Protein AF-A0A974XKU0-F1 (afdb_monomer_lite)

Sequence (179 aa):
MITAGVIK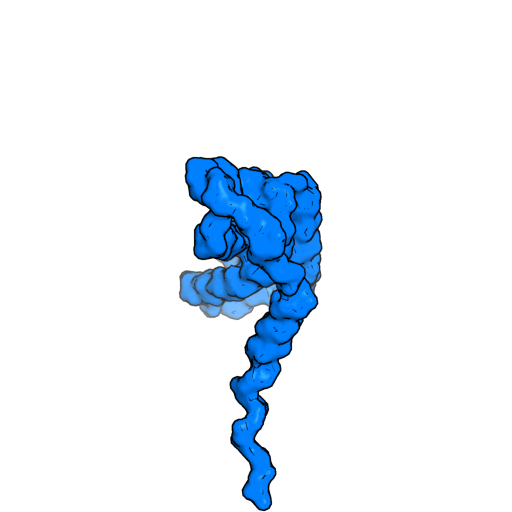RTVPVIFIFFVTKKLKDPYKDYNPRGYNDPSTLKGDDPMHSFIKLNYISMLYALVFLIPAELLLNAYRIQRLTQWSFGTVNTISLILSLAVLLAGSILLYKLTQKTWSGRKIKYWTALIWFPYFILFTQLFALLFPITNRGDMAGPGSGLILLGWLAAYPFYILLLNLFNP

pLDDT: mean 82.48, std 21.7, range [35.78, 98.44]

Foldseek 3Di:
DDDDPPPPPDVVPVVVVVVPPPPPPPCPPDDVVPPPDPVVVPDDDPVVLVVLLLVLLLLLLVLLLLLLCLLFQLQVCCVVVVDDSVVSVVVSVVVNVVSNVVSLVVSLVSCLVRAQVHPSQLCSLVSSVVSNVVVVVVCCVVPPDPDPSRGRDVVSVVVSVVCNVCSSVVSVVSVVVRD

Structure (mmCIF, N/CA/C/O backbone):
data_AF-A0A974XKU0-F1
#
_entry.id   AF-A0A974XKU0-F1
#
loop_
_atom_site.group_PDB
_atom_site.id
_atom_site.type_symbol
_atom_site.label_atom_id
_atom_site.label_alt_id
_atom_site.label_comp_id
_atom_site.label_asym_id
_atom_site.label_entity_id
_atom_site.label_seq_id
_atom_site.pdbx_PDB_ins_code
_atom_site.Cartn_x
_atom_site.Cartn_y
_atom_site.Cartn_z
_atom_site.occupancy
_atom_site.B_iso_or_equiv
_atom_site.auth_seq_id
_atom_site.auth_comp_id
_atom_site.auth_asym_id
_atom_site.auth_atom_id
_atom_site.pdbx_PDB_model_num
ATOM 1 N N . MET A 1 1 ? -14.717 -51.667 8.181 1.00 40.31 1 MET A N 1
ATOM 2 C CA . MET A 1 1 ? -14.207 -50.877 7.040 1.00 40.31 1 MET A CA 1
ATOM 3 C C . MET A 1 1 ? -14.989 -49.564 7.000 1.00 40.31 1 MET A C 1
ATOM 5 O O . MET A 1 1 ? -15.982 -49.454 6.300 1.00 40.31 1 MET A O 1
ATOM 9 N N . ILE A 1 2 ? -14.650 -48.630 7.895 1.00 39.69 2 ILE A N 1
ATOM 10 C CA . ILE A 1 2 ? -15.397 -47.385 8.138 1.00 39.69 2 ILE A CA 1
ATOM 11 C C . ILE A 1 2 ? -14.361 -46.318 8.478 1.00 39.69 2 ILE A C 1
ATOM 13 O O . ILE A 1 2 ? -13.817 -46.403 9.569 1.00 39.69 2 ILE A O 1
ATOM 17 N N . THR A 1 3 ? -14.113 -45.352 7.586 1.00 35.78 3 THR A N 1
ATOM 18 C CA . THR A 1 3 ? -13.661 -43.984 7.935 1.00 35.78 3 THR A CA 1
ATOM 19 C C . THR A 1 3 ? -13.473 -43.126 6.678 1.00 35.78 3 THR A C 1
ATOM 21 O O . THR A 1 3 ? -12.395 -43.065 6.101 1.00 35.78 3 THR A O 1
ATOM 24 N N . ALA A 1 4 ? -14.520 -42.406 6.265 1.00 40.19 4 ALA A N 1
ATOM 25 C CA . ALA A 1 4 ? -14.400 -41.297 5.304 1.00 40.19 4 ALA A CA 1
ATOM 26 C C . ALA A 1 4 ? -15.464 -40.198 5.529 1.00 40.19 4 ALA A C 1
ATOM 28 O O . ALA A 1 4 ? -15.917 -39.562 4.585 1.00 40.19 4 ALA A O 1
ATOM 29 N N . GLY A 1 5 ? -15.900 -39.983 6.779 1.00 39.44 5 GLY A N 1
ATOM 30 C CA . GLY A 1 5 ? -17.089 -39.164 7.066 1.00 39.44 5 GLY A CA 1
ATOM 31 C C . GLY A 1 5 ? -16.977 -38.109 8.169 1.00 39.44 5 GLY A C 1
ATOM 32 O O . GLY A 1 5 ? -18.010 -37.579 8.559 1.00 39.44 5 GLY A O 1
ATOM 33 N N . VAL A 1 6 ? -15.789 -37.799 8.710 1.00 44.62 6 VAL A N 1
ATOM 34 C CA . VAL A 1 6 ? -15.703 -36.972 9.943 1.00 44.62 6 VAL A CA 1
ATOM 35 C C . VAL A 1 6 ? -14.872 -35.682 9.816 1.00 44.62 6 VAL A C 1
ATOM 37 O O . VAL A 1 6 ? -15.020 -34.776 10.631 1.00 44.62 6 VAL A O 1
ATOM 40 N N . ILE A 1 7 ? -14.087 -35.473 8.757 1.00 43.22 7 ILE A N 1
ATOM 41 C CA . ILE A 1 7 ? -13.175 -34.309 8.676 1.00 43.22 7 ILE A CA 1
ATOM 42 C C . ILE A 1 7 ? -13.776 -33.162 7.843 1.00 43.22 7 ILE A C 1
ATOM 44 O O . ILE A 1 7 ? -13.183 -32.700 6.875 1.00 43.22 7 ILE A O 1
ATOM 48 N N . LYS A 1 8 ? -14.986 -32.698 8.185 1.00 41.78 8 LYS A N 1
ATOM 49 C CA . LYS A 1 8 ? -15.557 -31.457 7.604 1.00 41.78 8 LYS A CA 1
ATOM 50 C C . LYS A 1 8 ? -16.345 -30.568 8.577 1.00 41.78 8 LYS A C 1
ATOM 52 O O . LYS A 1 8 ? -16.955 -29.599 8.138 1.00 41.78 8 LYS A O 1
ATOM 57 N N . ARG A 1 9 ? -16.338 -30.835 9.891 1.00 44.59 9 ARG A N 1
ATOM 58 C CA . ARG A 1 9 ? -17.149 -30.054 10.856 1.00 44.59 9 ARG A CA 1
ATOM 59 C C . ARG A 1 9 ? -16.455 -29.600 12.145 1.00 44.59 9 ARG A C 1
ATOM 61 O O . ARG A 1 9 ? -17.125 -29.047 13.008 1.00 44.59 9 ARG A O 1
ATOM 68 N N . THR A 1 10 ? -15.138 -29.744 12.279 1.00 43.12 10 THR A N 1
ATOM 69 C CA . THR A 1 10 ? -14.475 -29.508 13.582 1.00 43.12 10 THR A CA 1
ATOM 70 C C . THR A 1 10 ? -13.796 -28.140 13.725 1.00 43.12 10 THR A C 1
ATOM 72 O O . THR A 1 10 ? -13.442 -27.751 14.832 1.00 43.12 10 THR A O 1
ATOM 75 N N . VAL A 1 11 ? -13.666 -27.352 12.652 1.00 42.62 11 VAL A N 1
ATOM 76 C CA . VAL A 1 11 ? -13.023 -26.024 12.731 1.00 42.62 11 VAL A CA 1
ATOM 77 C C . VAL A 1 11 ? -13.955 -24.886 13.207 1.00 42.62 11 VAL A C 1
ATOM 79 O O . VAL A 1 11 ? -13.454 -24.001 13.897 1.00 42.62 11 VAL A O 1
ATOM 82 N N . PRO A 1 12 ? -15.295 -24.884 12.998 1.00 44.91 12 PRO A N 1
ATOM 83 C CA . PRO A 1 12 ? -16.123 -23.786 13.503 1.00 44.91 12 PRO A CA 1
ATOM 84 C C . PRO A 1 12 ? -16.592 -23.973 14.959 1.00 44.91 12 PRO A C 1
ATOM 86 O O . PRO A 1 12 ? -17.192 -23.062 15.519 1.00 44.91 12 PRO A O 1
ATOM 89 N N . VAL A 1 13 ? -16.321 -25.114 15.607 1.00 43.97 13 VAL A N 1
ATOM 90 C CA . VAL A 1 13 ? -16.819 -25.393 16.973 1.00 43.97 13 VAL A CA 1
ATOM 91 C C . VAL A 1 13 ? -15.861 -24.884 18.056 1.00 43.97 13 VAL A C 1
ATOM 93 O O . VAL A 1 13 ? -16.307 -24.360 19.076 1.00 43.97 13 VAL A O 1
ATOM 96 N N . ILE A 1 14 ? -14.546 -24.934 17.818 1.00 44.28 14 ILE A N 1
ATOM 97 C CA . ILE A 1 14 ? -13.550 -24.416 18.775 1.00 44.28 14 ILE A CA 1
ATOM 98 C C . ILE A 1 14 ? -13.632 -22.882 18.873 1.00 44.28 14 ILE A C 1
ATOM 100 O O . ILE A 1 14 ? -13.458 -22.321 19.955 1.00 44.28 14 ILE A O 1
ATOM 104 N N . PHE A 1 15 ? -14.002 -22.208 17.777 1.00 42.84 15 PHE A N 1
ATOM 105 C CA . PHE A 1 15 ? -14.182 -20.754 17.748 1.00 42.84 15 PHE A CA 1
ATOM 106 C C . PHE A 1 15 ? -15.401 -20.288 18.563 1.00 42.84 15 PHE A C 1
ATOM 108 O O . PHE A 1 15 ? -15.365 -19.218 19.161 1.00 42.84 15 PHE A O 1
ATOM 115 N N . ILE A 1 16 ? -16.451 -21.111 18.665 1.00 48.75 16 ILE A N 1
ATOM 116 C CA . ILE A 1 16 ? -17.619 -20.825 19.514 1.00 48.75 16 ILE A CA 1
ATOM 117 C C . ILE A 1 16 ? -17.304 -21.128 20.987 1.00 48.75 16 ILE A C 1
ATOM 119 O O . ILE A 1 16 ? -17.690 -20.367 21.873 1.00 48.75 16 ILE A O 1
ATOM 123 N N . PHE A 1 17 ? -16.542 -22.189 21.270 1.00 43.78 17 PHE A N 1
ATOM 124 C CA . PHE A 1 17 ? -16.261 -22.606 22.649 1.00 43.78 17 PHE A CA 1
ATOM 125 C C . PHE A 1 17 ? -15.299 -21.666 23.398 1.00 43.78 17 PHE A C 1
ATOM 127 O O . PHE A 1 17 ? -15.385 -21.530 24.618 1.00 43.78 17 PHE A O 1
ATOM 134 N N . PHE A 1 18 ? -14.410 -20.966 22.684 1.00 43.38 18 PHE A N 1
ATOM 135 C CA . PHE A 1 18 ? -13.540 -19.954 23.298 1.00 43.38 18 PHE A CA 1
ATOM 136 C C . PHE A 1 18 ? -14.242 -18.608 23.553 1.00 43.38 18 PHE A C 1
ATOM 138 O O . PHE A 1 18 ? -13.766 -17.817 24.366 1.00 43.38 18 PHE A O 1
ATOM 145 N N . VAL A 1 19 ? -15.396 -18.363 22.920 1.00 47.56 19 VAL A N 1
ATOM 146 C CA . VAL A 1 19 ? -16.201 -17.141 23.103 1.00 47.56 19 VAL A CA 1
ATOM 147 C C . VAL A 1 19 ? -17.140 -17.247 24.313 1.00 47.56 19 VAL A C 1
ATOM 149 O O . VAL A 1 19 ? -17.450 -16.238 24.940 1.00 47.56 19 VAL A O 1
ATOM 152 N N . THR A 1 20 ? -17.547 -18.451 24.722 1.00 41.88 20 THR A N 1
ATOM 153 C CA . THR A 1 20 ? -18.554 -18.629 25.786 1.00 41.88 20 THR A CA 1
ATOM 154 C C . THR A 1 20 ? -17.990 -18.681 27.206 1.00 41.88 20 THR A C 1
ATOM 156 O O . THR A 1 20 ? -18.707 -18.377 28.157 1.00 41.88 20 THR A O 1
ATOM 159 N N . LYS A 1 21 ? -16.701 -18.997 27.402 1.00 41.75 21 LYS A N 1
ATOM 160 C CA . LYS A 1 21 ? -16.156 -19.241 28.754 1.00 41.75 21 LYS A CA 1
ATOM 161 C C . LYS A 1 21 ? -15.823 -17.987 29.579 1.00 41.75 21 LYS A C 1
ATOM 163 O O . LYS A 1 21 ? -15.310 -18.112 30.689 1.00 41.75 21 LYS A O 1
ATOM 168 N N . LYS A 1 22 ? -16.126 -16.784 29.075 1.00 45.16 22 LYS A N 1
ATOM 169 C CA . LYS A 1 22 ? -15.951 -15.514 29.808 1.00 45.16 22 LYS A CA 1
ATOM 170 C C . LYS A 1 22 ? -17.232 -14.681 29.911 1.00 45.16 22 LYS A C 1
ATOM 172 O O . LYS A 1 22 ? -17.164 -13.463 30.056 1.00 45.16 22 LYS A O 1
ATOM 177 N N . LEU A 1 23 ? -18.394 -15.327 29.867 1.00 46.25 23 LEU A N 1
ATOM 178 C CA . LEU A 1 23 ? -19.660 -14.692 30.221 1.00 46.25 23 LEU A CA 1
ATOM 179 C C . LEU A 1 23 ? -19.862 -14.824 31.733 1.00 46.25 23 LEU A C 1
ATOM 181 O O . LEU A 1 23 ? -20.455 -15.776 32.229 1.00 46.25 23 LEU A O 1
ATOM 185 N N . LYS A 1 24 ? -19.307 -13.863 32.479 1.00 41.31 24 LYS A N 1
ATOM 186 C CA . LYS A 1 24 ? -19.819 -13.541 33.814 1.00 41.31 24 LYS A CA 1
ATOM 187 C C . LYS A 1 24 ? -21.283 -13.147 33.608 1.00 41.31 24 LYS A C 1
ATOM 189 O O . LYS A 1 24 ? -21.539 -12.288 32.771 1.00 41.31 24 LYS A O 1
ATOM 194 N N . ASP A 1 25 ? -22.193 -13.831 34.295 1.00 45.00 25 ASP A N 1
ATOM 195 C CA . ASP A 1 25 ? -23.644 -13.708 34.127 1.00 45.00 25 ASP A CA 1
ATOM 196 C C . ASP A 1 25 ? -24.076 -12.225 34.045 1.00 45.00 25 ASP A C 1
ATOM 198 O O . ASP A 1 25 ? -23.984 -11.509 35.050 1.00 45.00 25 ASP A O 1
ATOM 202 N N . PRO A 1 26 ? -24.463 -11.722 32.855 1.00 49.62 26 PRO A N 1
ATOM 203 C CA . PRO A 1 26 ? -24.685 -10.296 32.630 1.00 49.62 26 PRO A CA 1
ATOM 204 C C . PRO A 1 26 ? -25.995 -9.798 33.252 1.00 49.62 26 PRO A C 1
ATOM 206 O O . PRO A 1 26 ? -26.260 -8.600 33.229 1.00 49.62 26 PRO A O 1
ATOM 209 N N . TYR A 1 27 ? -26.811 -10.691 33.819 1.00 44.78 27 TYR A N 1
ATOM 210 C CA . TYR A 1 27 ? -28.109 -10.347 34.400 1.00 44.78 27 TYR A CA 1
ATOM 211 C C . TYR A 1 27 ? -28.076 -10.057 35.902 1.00 44.78 27 TYR A C 1
ATOM 213 O O . TYR A 1 27 ? -29.088 -9.636 36.461 1.00 44.78 27 TYR A O 1
ATOM 221 N N . LYS A 1 28 ? -26.928 -10.229 36.570 1.00 40.66 28 LYS A N 1
ATOM 222 C CA . LYS A 1 28 ? -26.855 -10.086 38.033 1.00 40.66 28 LYS A CA 1
ATOM 223 C C . LYS A 1 28 ? -26.942 -8.634 38.536 1.00 40.66 28 LYS A C 1
ATOM 225 O O . LYS A 1 28 ? -27.279 -8.436 39.695 1.00 40.66 28 LYS A O 1
ATOM 230 N N . ASP A 1 29 ? -26.723 -7.655 37.655 1.00 45.50 29 ASP A N 1
ATOM 231 C CA . ASP A 1 29 ? -26.846 -6.209 37.922 1.00 45.50 29 ASP A CA 1
ATOM 232 C C . ASP A 1 29 ? -27.979 -5.550 37.103 1.00 45.50 29 ASP A C 1
ATOM 234 O O . ASP A 1 29 ? -27.951 -4.350 36.824 1.00 45.50 29 ASP A O 1
ATOM 238 N N . TYR A 1 30 ? -28.991 -6.321 36.679 1.00 46.12 30 TYR A N 1
ATOM 239 C CA . TYR A 1 30 ? -30.106 -5.796 35.885 1.00 46.12 30 TYR A CA 1
ATOM 240 C C . TYR A 1 30 ? -30.963 -4.813 36.705 1.00 46.12 30 TYR A C 1
ATOM 242 O O . TYR A 1 30 ? -31.884 -5.197 37.425 1.00 46.12 30 TYR A O 1
ATOM 250 N N . ASN A 1 31 ? -30.654 -3.520 36.579 1.00 49.31 31 ASN A N 1
ATOM 251 C CA . ASN A 1 31 ? -31.490 -2.413 37.027 1.00 49.31 31 ASN A CA 1
ATOM 252 C C . ASN A 1 31 ? -32.432 -1.999 35.875 1.00 49.31 31 ASN A C 1
ATOM 254 O O . ASN A 1 31 ? -31.986 -1.335 34.935 1.00 49.31 31 ASN A O 1
ATOM 258 N N . PRO A 1 32 ? -33.734 -2.338 35.924 1.00 50.59 32 PRO A N 1
ATOM 259 C CA . PRO A 1 32 ? -34.671 -2.113 34.818 1.00 50.59 32 PRO A CA 1
ATOM 260 C C . PRO A 1 32 ? -34.940 -0.632 34.504 1.00 50.59 32 PRO A C 1
ATOM 262 O O . PRO A 1 32 ? -35.572 -0.327 33.497 1.00 50.59 32 PRO A O 1
ATOM 265 N N . ARG A 1 33 ? -34.459 0.313 35.327 1.00 49.28 33 ARG A N 1
ATOM 266 C CA . ARG A 1 33 ? -34.676 1.756 35.112 1.00 49.28 33 ARG A CA 1
ATOM 267 C C . ARG A 1 33 ? -33.717 2.396 34.102 1.00 49.28 33 ARG A C 1
ATOM 269 O O . ARG A 1 33 ? -33.969 3.519 33.683 1.00 49.28 33 ARG A O 1
ATOM 276 N N . GLY A 1 34 ? -32.647 1.704 33.702 1.00 47.88 34 GLY A N 1
ATOM 277 C CA . GLY A 1 34 ? -31.640 2.226 32.764 1.00 47.88 34 GLY A CA 1
ATOM 278 C C . GLY A 1 34 ? -31.972 2.048 31.278 1.00 47.88 34 GLY A C 1
ATOM 279 O O . GLY A 1 34 ? -31.271 2.593 30.436 1.00 47.88 34 GLY A O 1
ATOM 280 N N . TYR A 1 35 ? -33.033 1.307 30.935 1.00 48.00 35 TYR A N 1
ATOM 281 C CA . TYR A 1 35 ? -33.371 0.998 29.536 1.00 48.00 35 TYR A CA 1
ATOM 282 C C . TYR A 1 35 ? -33.871 2.216 28.738 1.00 48.00 35 TYR A C 1
ATOM 284 O O . TYR A 1 35 ? -33.829 2.224 27.511 1.00 48.00 35 TYR A O 1
ATOM 292 N N . ASN A 1 36 ? -34.310 3.263 29.436 1.00 49.59 36 ASN A N 1
ATOM 293 C CA . ASN A 1 36 ? -34.922 4.443 28.828 1.00 49.59 36 ASN A CA 1
ATOM 294 C C . ASN A 1 36 ? -33.936 5.601 28.619 1.00 49.59 36 ASN A C 1
ATOM 296 O O . ASN A 1 36 ? -34.377 6.698 28.290 1.00 49.59 36 ASN A O 1
ATOM 300 N N . ASP A 1 37 ? -32.631 5.380 28.816 1.00 48.00 37 ASP A N 1
ATOM 301 C CA . ASP A 1 37 ? -31.593 6.361 28.497 1.00 48.00 37 ASP A CA 1
ATOM 302 C C . ASP A 1 37 ? -30.914 6.004 27.156 1.00 48.00 37 ASP A C 1
ATOM 304 O O . ASP A 1 37 ? -30.039 5.127 27.118 1.00 48.00 37 ASP A O 1
ATOM 308 N N . PRO A 1 38 ? -31.264 6.689 26.046 1.00 49.72 38 PRO A N 1
ATOM 309 C CA . PRO A 1 38 ? -30.700 6.437 24.719 1.00 49.72 38 PRO A CA 1
ATOM 310 C C . PRO A 1 38 ? -29.182 6.649 24.646 1.00 49.72 38 PRO A C 1
ATOM 312 O O . PRO A 1 38 ? -28.546 6.226 23.681 1.00 49.72 38 PRO A O 1
ATOM 315 N N . SER A 1 39 ? -28.580 7.313 25.640 1.00 46.28 39 SER A N 1
ATOM 316 C CA . SER A 1 39 ? -27.143 7.586 25.673 1.00 46.28 39 SER A CA 1
ATOM 317 C C . SER A 1 39 ? -26.296 6.368 26.069 1.00 46.28 39 SER A C 1
ATOM 319 O O . SER A 1 39 ? -25.112 6.316 25.730 1.00 46.28 39 SER A O 1
ATOM 321 N N . THR A 1 40 ? -26.900 5.354 26.702 1.00 46.62 40 THR A N 1
ATOM 322 C CA . THR A 1 40 ? -26.212 4.132 27.170 1.00 46.62 40 THR A CA 1
ATOM 323 C C . THR A 1 40 ? -26.109 3.032 26.104 1.00 46.62 40 THR A C 1
ATOM 325 O O . THR A 1 40 ? -25.256 2.152 26.200 1.00 46.62 40 THR A O 1
ATOM 328 N N . LEU A 1 41 ? -26.898 3.129 25.027 1.00 47.31 41 LEU A N 1
ATOM 329 C CA . LEU A 1 41 ? -26.867 2.245 23.851 1.00 47.31 41 LEU A CA 1
ATOM 330 C C . LEU A 1 41 ? -25.888 2.719 22.761 1.00 47.31 41 LEU A C 1
ATOM 332 O O . LEU A 1 41 ? -25.910 2.219 21.639 1.00 47.31 41 LEU A O 1
ATOM 336 N N . LYS A 1 42 ? -25.017 3.691 23.060 1.00 47.94 42 LYS A N 1
ATOM 337 C CA . LYS A 1 42 ? -24.143 4.373 22.088 1.00 47.94 42 LYS A CA 1
ATOM 338 C C . LYS A 1 42 ? -22.896 3.555 21.702 1.00 47.94 42 LYS A C 1
ATOM 340 O O . LYS A 1 42 ? -21.786 4.080 21.613 1.00 47.94 42 LYS A O 1
ATOM 345 N N . GLY A 1 43 ? -23.064 2.254 21.489 1.00 58.22 43 GLY A N 1
ATOM 346 C CA . GLY A 1 43 ? -22.150 1.443 20.692 1.00 58.22 43 GLY A CA 1
ATOM 347 C C . GLY A 1 43 ? -22.683 1.384 19.265 1.00 58.22 43 GLY A C 1
ATOM 348 O O . GLY A 1 43 ? -23.868 1.137 19.073 1.00 58.22 43 GLY A O 1
ATOM 349 N N . ASP A 1 44 ? -21.838 1.641 18.265 1.00 62.97 44 ASP A N 1
ATOM 350 C CA . ASP A 1 44 ? -22.207 1.433 16.861 1.00 62.97 44 ASP A CA 1
ATOM 351 C C . ASP A 1 44 ? -22.761 0.015 16.708 1.00 62.97 44 ASP A C 1
ATOM 353 O O . ASP A 1 44 ? -22.177 -0.933 17.250 1.00 62.97 44 ASP A O 1
ATOM 357 N N . ASP A 1 45 ? -23.851 -0.140 15.956 1.00 80.25 45 ASP A N 1
ATOM 358 C CA . ASP A 1 45 ? -24.403 -1.462 15.717 1.00 80.25 45 ASP A CA 1
ATOM 359 C C . ASP A 1 45 ? -23.321 -2.394 15.104 1.00 80.25 45 ASP A C 1
ATOM 361 O O . ASP A 1 45 ? -22.403 -1.935 14.397 1.00 80.25 45 ASP A O 1
ATOM 365 N N . PRO A 1 46 ? -23.358 -3.707 15.401 1.00 80.50 46 PRO A N 1
ATOM 366 C CA . PRO A 1 46 ? -22.308 -4.628 14.969 1.00 80.50 46 PRO A CA 1
ATOM 367 C C . PRO A 1 46 ? -22.125 -4.671 13.447 1.00 80.50 46 PRO A C 1
ATOM 369 O O . PRO A 1 46 ? -21.001 -4.826 12.963 1.00 80.50 46 PRO A O 1
ATOM 372 N N . MET A 1 47 ? -23.212 -4.504 12.689 1.00 85.12 47 MET A N 1
ATOM 373 C CA . MET A 1 47 ? -23.198 -4.567 11.229 1.00 85.12 47 MET A CA 1
ATOM 374 C C . MET A 1 47 ? -22.498 -3.343 10.630 1.00 85.12 47 MET A C 1
ATOM 376 O O . MET A 1 47 ? -21.643 -3.463 9.756 1.00 85.12 47 MET A O 1
ATOM 380 N N . HIS A 1 48 ? -22.788 -2.157 11.145 1.00 83.62 48 HIS A N 1
ATOM 381 C CA . HIS A 1 48 ? -22.194 -0.897 10.742 1.00 83.62 48 HIS A CA 1
ATOM 382 C C . HIS A 1 48 ? -20.704 -0.862 11.085 1.00 83.62 48 HIS A C 1
ATOM 384 O O . HIS A 1 48 ? -19.888 -0.448 10.260 1.00 83.62 48 HIS A O 1
ATOM 390 N N . SER A 1 49 ? -20.320 -1.388 12.252 1.00 86.31 49 SER A N 1
ATOM 391 C CA . SER A 1 49 ? -18.909 -1.582 12.605 1.00 86.31 49 SER A CA 1
ATOM 392 C C . SER A 1 49 ? -18.193 -2.529 11.637 1.00 86.31 49 SER A C 1
ATOM 394 O O . SER A 1 49 ? -17.073 -2.236 11.215 1.00 86.31 49 SER A O 1
ATOM 396 N N . PHE A 1 50 ? -18.838 -3.631 11.241 1.00 89.56 50 PHE A N 1
ATOM 397 C CA . PHE A 1 50 ? -18.291 -4.578 10.269 1.00 89.56 50 PHE A CA 1
ATOM 398 C C . PHE A 1 50 ? -18.129 -3.954 8.876 1.00 89.56 50 PHE A C 1
ATOM 400 O O . PHE A 1 50 ? -17.071 -4.088 8.262 1.00 89.56 50 PHE A O 1
ATOM 407 N N . ILE A 1 51 ? -19.126 -3.214 8.384 1.00 93.56 51 ILE A N 1
ATOM 408 C CA . ILE A 1 51 ? -19.054 -2.526 7.085 1.00 93.56 51 ILE A CA 1
ATOM 409 C C . ILE A 1 51 ? -17.899 -1.522 7.069 1.00 93.56 51 ILE A C 1
ATOM 411 O O . ILE A 1 51 ? -17.089 -1.527 6.141 1.00 93.56 51 ILE A O 1
ATOM 415 N N . LYS A 1 52 ? -17.768 -0.699 8.117 1.00 93.25 52 LYS A N 1
ATOM 416 C CA . LYS A 1 52 ? -16.659 0.257 8.218 1.00 93.25 52 LYS A CA 1
ATOM 417 C C . LYS A 1 52 ? -15.303 -0.448 8.231 1.00 93.25 52 LYS A C 1
ATOM 419 O O . LYS A 1 52 ? -14.378 0.028 7.575 1.00 93.25 52 LYS A O 1
ATOM 424 N N . LEU A 1 53 ? -15.185 -1.579 8.938 1.00 95.38 53 LEU A N 1
ATOM 425 C CA . LEU A 1 53 ? -13.948 -2.366 9.034 1.00 95.38 53 LEU A CA 1
ATOM 426 C C . LEU A 1 53 ? -13.486 -2.836 7.660 1.00 95.38 53 LEU A C 1
ATOM 428 O O . LEU A 1 53 ? -12.325 -2.650 7.298 1.00 95.38 53 LEU A O 1
ATOM 432 N N . ASN A 1 54 ? -14.414 -3.384 6.884 1.00 97.25 54 ASN A N 1
ATOM 433 C CA . ASN A 1 54 ? -14.164 -3.820 5.519 1.00 97.25 54 ASN A CA 1
ATOM 434 C C . ASN A 1 54 ? -13.796 -2.644 4.610 1.00 97.25 54 ASN A C 1
ATOM 436 O O . ASN A 1 54 ? -12.784 -2.704 3.917 1.00 97.25 54 ASN A O 1
ATOM 440 N N . TYR A 1 55 ? -14.544 -1.541 4.681 1.00 97.06 55 TYR A N 1
ATOM 441 C CA . TYR A 1 55 ? -14.263 -0.338 3.897 1.00 97.06 55 TYR A CA 1
ATOM 442 C C . TYR A 1 55 ? -12.858 0.226 4.165 1.00 97.06 55 TYR A C 1
ATOM 444 O O . TYR A 1 55 ? -12.101 0.478 3.233 1.00 97.06 55 TYR A O 1
ATOM 452 N N . ILE A 1 56 ? -12.462 0.378 5.431 1.00 97.00 56 ILE A N 1
ATOM 453 C CA . ILE A 1 56 ? -11.131 0.900 5.774 1.00 97.00 56 ILE A CA 1
ATOM 454 C C . ILE A 1 56 ? -10.031 -0.102 5.388 1.00 97.00 56 ILE A C 1
ATOM 456 O O . ILE A 1 56 ? -8.993 0.304 4.872 1.00 97.00 56 ILE A O 1
ATOM 460 N N . SER A 1 57 ? -10.262 -1.407 5.554 1.00 98.00 57 SER A N 1
ATOM 461 C CA . SER A 1 57 ? -9.313 -2.445 5.114 1.00 98.00 57 SER A CA 1
ATOM 462 C C . SER A 1 57 ? -9.111 -2.447 3.597 1.00 98.00 57 SER A C 1
ATOM 464 O O . SER A 1 57 ? -7.992 -2.617 3.117 1.00 98.00 57 SER A O 1
ATOM 466 N N . MET A 1 58 ? -10.179 -2.202 2.841 1.00 98.31 58 MET A N 1
ATOM 467 C CA . MET A 1 58 ? -10.136 -2.030 1.393 1.00 98.31 58 MET A CA 1
ATOM 468 C C . MET A 1 58 ? -9.296 -0.805 0.998 1.00 98.31 58 MET A C 1
ATOM 470 O O . MET A 1 58 ? -8.502 -0.876 0.062 1.00 98.31 58 MET A O 1
ATOM 474 N N . LEU A 1 59 ? -9.410 0.305 1.733 1.00 98.19 59 LEU A N 1
ATOM 475 C CA . LEU A 1 59 ? -8.577 1.488 1.500 1.00 98.19 59 LEU A CA 1
ATOM 476 C C . LEU A 1 59 ? -7.095 1.232 1.807 1.00 98.19 59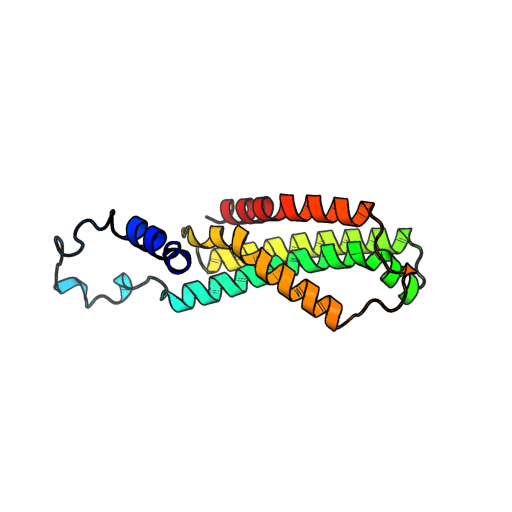 LEU A C 1
ATOM 478 O O . LEU A 1 59 ? -6.247 1.669 1.034 1.00 98.19 59 LEU A O 1
ATOM 482 N N . TYR A 1 60 ? -6.773 0.489 2.873 1.00 98.19 60 TYR A N 1
ATOM 483 C CA . TYR A 1 60 ? -5.398 0.026 3.111 1.00 98.19 60 TYR A CA 1
ATOM 484 C C . TYR A 1 60 ? -4.872 -0.767 1.906 1.00 98.19 60 TYR A C 1
ATOM 486 O O . TYR A 1 60 ? -3.792 -0.481 1.397 1.00 98.19 60 TYR A O 1
ATOM 494 N N . ALA A 1 61 ? -5.660 -1.707 1.382 1.00 98.44 61 ALA A N 1
ATOM 495 C CA . ALA A 1 61 ? -5.265 -2.467 0.201 1.00 98.44 61 ALA A CA 1
ATOM 496 C C . ALA A 1 61 ? -4.986 -1.574 -1.019 1.00 98.44 61 ALA A C 1
ATOM 498 O O . ALA A 1 61 ? -3.989 -1.791 -1.699 1.00 98.44 61 ALA A O 1
ATOM 499 N N . LEU A 1 62 ? -5.807 -0.548 -1.274 1.00 98.12 62 LEU A N 1
ATOM 500 C CA . LEU A 1 62 ? -5.595 0.398 -2.380 1.00 98.12 62 LEU A CA 1
ATOM 501 C C . LEU A 1 62 ? -4.325 1.241 -2.212 1.00 98.12 62 LEU A C 1
ATOM 503 O O . LEU A 1 62 ? -3.594 1.448 -3.179 1.00 98.12 62 LEU A O 1
ATOM 507 N N . VAL A 1 63 ? -4.043 1.701 -0.989 1.00 98.31 63 VAL A N 1
ATOM 508 C CA . VAL A 1 63 ? -2.823 2.465 -0.683 1.00 98.31 63 VAL A CA 1
ATOM 509 C C . VAL A 1 63 ? -1.569 1.633 -0.957 1.00 98.31 63 VAL A C 1
ATOM 511 O O . VAL A 1 63 ? -0.575 2.183 -1.420 1.00 98.31 63 VAL A O 1
ATOM 514 N N . PHE A 1 64 ? -1.613 0.321 -0.712 1.00 98.3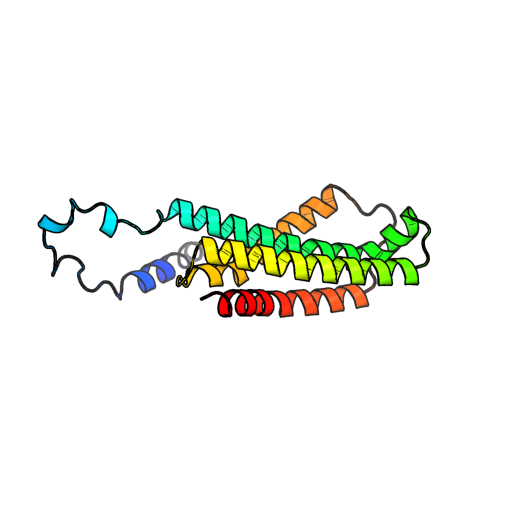8 64 PHE A N 1
ATOM 515 C CA . PHE A 1 64 ? -0.515 -0.591 -1.040 1.00 98.38 64 PHE A CA 1
ATOM 516 C C . PHE A 1 64 ? -0.468 -0.993 -2.520 1.00 98.38 64 PHE A C 1
ATOM 518 O O . PHE A 1 64 ? 0.612 -1.126 -3.095 1.00 98.38 64 PHE A O 1
ATOM 525 N N . LEU A 1 65 ? -1.636 -1.174 -3.140 1.00 98.31 65 LEU A N 1
ATOM 526 C CA . LEU A 1 65 ? -1.772 -1.603 -4.529 1.00 98.31 65 LEU A CA 1
ATOM 527 C C . LEU A 1 65 ? -1.054 -0.655 -5.486 1.00 98.31 65 LEU A C 1
ATOM 529 O O . LEU A 1 65 ? -0.347 -1.118 -6.369 1.00 98.31 65 LEU A O 1
ATOM 533 N N . ILE A 1 66 ? -1.204 0.660 -5.309 1.00 97.19 66 ILE A N 1
ATOM 534 C CA . ILE A 1 66 ? -0.635 1.633 -6.250 1.00 97.19 66 ILE A CA 1
ATOM 535 C C . ILE A 1 66 ? 0.905 1.525 -6.319 1.00 97.19 66 ILE A C 1
ATOM 537 O O . ILE A 1 66 ? 1.416 1.318 -7.420 1.00 97.19 66 ILE A O 1
ATOM 541 N N . PRO A 1 67 ? 1.665 1.587 -5.204 1.00 97.94 67 PRO A N 1
ATOM 542 C CA . PRO A 1 67 ? 3.102 1.305 -5.217 1.00 97.94 67 PRO A CA 1
ATOM 543 C C . PRO A 1 67 ? 3.463 -0.071 -5.791 1.00 97.94 67 PRO A C 1
ATOM 545 O O . PRO A 1 67 ? 4.432 -0.184 -6.541 1.00 97.94 67 PRO A O 1
ATOM 548 N N . ALA A 1 68 ? 2.692 -1.113 -5.461 1.00 98.00 68 ALA A N 1
ATOM 549 C CA . ALA A 1 68 ? 2.944 -2.464 -5.954 1.00 98.00 68 ALA A CA 1
ATOM 550 C C . ALA A 1 68 ? 2.810 -2.549 -7.484 1.00 98.00 68 ALA A C 1
ATOM 552 O O . ALA A 1 68 ? 3.692 -3.087 -8.149 1.00 98.00 68 ALA A O 1
ATOM 553 N N . GLU A 1 69 ? 1.758 -1.966 -8.058 1.00 97.38 69 GLU A N 1
ATOM 554 C CA . GLU A 1 69 ? 1.544 -1.951 -9.506 1.00 97.38 69 GLU A CA 1
ATOM 555 C C . GLU A 1 69 ? 2.561 -1.056 -10.224 1.00 97.38 69 GLU A C 1
ATOM 557 O O . GLU A 1 69 ? 3.041 -1.430 -11.292 1.00 97.38 69 GLU A O 1
ATOM 562 N N . LEU A 1 70 ? 2.957 0.082 -9.640 1.00 97.25 70 LEU A N 1
ATOM 563 C CA . LEU A 1 70 ? 4.032 0.920 -10.189 1.00 97.25 70 LEU A CA 1
ATOM 564 C C . LEU A 1 70 ? 5.364 0.157 -10.262 1.00 97.25 70 LEU A C 1
ATOM 566 O O . LEU A 1 70 ? 6.071 0.242 -11.265 1.00 97.25 70 LEU A O 1
ATOM 570 N N . LEU A 1 71 ? 5.679 -0.629 -9.229 1.00 96.88 71 LEU A N 1
ATOM 571 C CA . LEU A 1 71 ? 6.868 -1.480 -9.188 1.00 96.88 71 LEU A CA 1
ATOM 572 C C . LEU A 1 71 ? 6.800 -2.610 -10.226 1.00 96.88 71 LEU A C 1
ATOM 574 O O . LEU A 1 71 ? 7.756 -2.822 -10.972 1.00 96.88 71 LEU A O 1
ATOM 578 N N . LEU A 1 72 ? 5.684 -3.341 -10.277 1.00 96.50 72 LEU A N 1
ATOM 579 C CA . LEU A 1 72 ? 5.535 -4.516 -11.139 1.00 96.50 72 LEU A CA 1
ATOM 580 C C . LEU A 1 72 ? 5.341 -4.167 -12.620 1.00 96.50 72 LEU A C 1
ATOM 582 O O . LEU A 1 72 ? 5.642 -4.988 -13.483 1.00 96.50 72 LEU A O 1
ATOM 586 N N . ASN A 1 73 ? 4.873 -2.958 -12.934 1.00 96.25 73 ASN A N 1
ATOM 587 C CA . ASN A 1 73 ? 4.594 -2.534 -14.307 1.00 96.25 73 ASN A CA 1
ATOM 588 C C . ASN A 1 73 ? 5.585 -1.485 -14.832 1.00 96.25 73 ASN A C 1
ATOM 590 O O . ASN A 1 73 ? 5.310 -0.859 -15.857 1.00 96.25 73 ASN A O 1
ATOM 594 N N . ALA A 1 74 ? 6.747 -1.303 -14.195 1.00 95.31 74 ALA A N 1
ATOM 595 C CA . ALA A 1 74 ? 7.745 -0.314 -14.615 1.00 95.31 74 ALA A CA 1
ATOM 596 C C . ALA A 1 74 ? 8.135 -0.445 -16.105 1.00 95.31 74 ALA A C 1
ATOM 598 O O . ALA A 1 74 ? 8.169 0.551 -16.827 1.00 95.31 74 ALA A O 1
ATOM 599 N N . TYR A 1 75 ? 8.337 -1.670 -16.607 1.00 95.31 75 TYR A N 1
ATOM 600 C CA . TYR A 1 75 ? 8.639 -1.915 -18.027 1.00 95.31 75 TYR A CA 1
ATOM 601 C C . TYR A 1 75 ? 7.468 -1.585 -18.958 1.00 95.31 75 TYR A C 1
ATOM 603 O O . TYR A 1 75 ? 7.664 -1.016 -20.033 1.00 95.31 75 TYR A O 1
ATOM 611 N N . ARG A 1 76 ? 6.232 -1.870 -18.531 1.00 95.25 76 ARG A N 1
ATOM 612 C CA . ARG A 1 76 ? 5.040 -1.507 -19.304 1.00 95.25 76 ARG A CA 1
ATOM 613 C C . ARG A 1 76 ? 4.894 0.003 -19.400 1.00 95.25 76 ARG A C 1
ATOM 615 O O . ARG A 1 76 ? 4.629 0.512 -20.485 1.00 95.25 76 ARG A O 1
ATOM 622 N N . ILE A 1 77 ? 5.078 0.709 -18.285 1.00 96.19 77 ILE A N 1
ATOM 623 C CA . ILE A 1 77 ? 5.035 2.172 -18.247 1.00 96.19 77 ILE A CA 1
ATOM 624 C C . ILE A 1 77 ? 6.106 2.722 -19.184 1.00 96.19 77 ILE A C 1
ATOM 626 O O . ILE A 1 77 ? 5.771 3.499 -20.069 1.00 96.19 77 ILE A O 1
ATOM 630 N N . GLN A 1 78 ? 7.349 2.243 -19.069 1.00 96.50 78 GLN A N 1
ATOM 631 C CA . GLN A 1 78 ? 8.448 2.624 -19.957 1.00 96.50 78 GLN A CA 1
ATOM 632 C C . GLN A 1 78 ? 8.084 2.444 -21.436 1.00 96.50 78 GLN A C 1
ATOM 634 O O . GLN A 1 78 ? 8.292 3.357 -22.233 1.00 96.50 78 GLN A O 1
ATOM 639 N N . ARG A 1 79 ? 7.505 1.300 -21.823 1.00 95.56 79 ARG A N 1
ATOM 640 C CA . ARG A 1 79 ? 7.096 1.075 -23.215 1.00 95.56 79 ARG A CA 1
ATOM 641 C C . ARG A 1 79 ? 5.955 2.001 -23.641 1.00 95.56 79 ARG A C 1
ATOM 643 O O . ARG A 1 79 ? 5.952 2.474 -24.769 1.00 95.56 79 ARG A O 1
ATOM 650 N N . LEU A 1 80 ? 4.956 2.233 -22.795 1.00 95.56 80 LEU A N 1
ATOM 651 C CA . LEU A 1 80 ? 3.798 3.047 -23.177 1.00 95.56 80 LEU A CA 1
ATOM 652 C C . LEU A 1 80 ? 4.128 4.541 -23.245 1.00 95.56 80 LEU A C 1
ATOM 654 O O . LEU A 1 80 ? 3.607 5.235 -24.110 1.00 95.56 80 LEU A O 1
ATOM 658 N N . THR A 1 81 ? 5.001 5.032 -22.366 1.00 96.56 81 THR A N 1
ATOM 659 C CA . THR A 1 81 ? 5.382 6.450 -22.317 1.00 96.56 81 THR A CA 1
ATOM 660 C C . THR A 1 81 ? 6.622 6.774 -23.143 1.00 96.56 81 THR A C 1
ATOM 662 O O . THR A 1 81 ? 6.903 7.948 -23.370 1.00 96.56 81 THR A O 1
ATOM 665 N N . GLN A 1 82 ? 7.377 5.752 -23.568 1.00 96.94 82 GLN A N 1
ATOM 666 C CA . GLN A 1 82 ? 8.699 5.887 -24.193 1.00 96.94 82 GLN A CA 1
ATOM 667 C C . GLN A 1 82 ? 9.702 6.649 -23.309 1.00 96.94 82 GLN A C 1
ATOM 669 O O . GLN A 1 82 ? 10.692 7.201 -23.789 1.00 96.94 82 GLN A O 1
ATOM 674 N N . TRP A 1 83 ? 9.457 6.693 -21.996 1.00 97.81 83 TRP A N 1
ATOM 675 C CA . TRP A 1 83 ? 10.370 7.315 -21.046 1.00 97.81 83 TRP A CA 1
ATOM 676 C C . TRP A 1 83 ? 11.583 6.433 -20.790 1.00 97.81 83 TRP A C 1
ATOM 678 O O . TRP A 1 83 ? 11.524 5.206 -20.875 1.00 97.81 83 TRP A O 1
ATOM 688 N N . SER A 1 84 ? 12.690 7.065 -20.402 1.00 97.25 84 SER A N 1
ATOM 689 C CA . SER A 1 84 ? 13.840 6.316 -19.906 1.00 97.25 84 SER A CA 1
ATOM 690 C C . SER A 1 84 ? 13.449 5.521 -18.654 1.00 97.25 84 SER A C 1
ATOM 692 O O . SER A 1 84 ? 12.645 5.980 -17.835 1.00 97.25 84 SER A O 1
ATOM 694 N N . PHE A 1 85 ? 14.046 4.344 -18.469 1.00 93.56 85 PHE A N 1
ATOM 695 C CA . PHE A 1 85 ? 13.781 3.514 -17.291 1.00 93.56 85 PHE A CA 1
ATOM 696 C C . PHE A 1 85 ? 14.094 4.253 -15.976 1.00 93.56 85 PHE A C 1
ATOM 698 O O . PHE A 1 85 ? 13.350 4.142 -15.004 1.00 93.56 85 PHE A O 1
ATOM 705 N N . GLY A 1 86 ? 15.146 5.085 -15.966 1.00 96.75 86 GLY A N 1
ATOM 706 C CA . GLY A 1 86 ? 15.480 5.941 -14.825 1.00 96.75 86 GLY A CA 1
ATOM 707 C C . GLY A 1 86 ? 14.361 6.929 -14.486 1.00 96.75 86 GLY A C 1
ATOM 708 O O . GLY A 1 86 ? 13.966 7.036 -13.328 1.00 96.75 86 GLY A O 1
ATOM 709 N N . THR A 1 87 ? 13.785 7.589 -15.495 1.00 97.88 87 THR A N 1
ATOM 710 C CA . THR A 1 87 ? 12.642 8.500 -15.319 1.00 97.88 87 THR A CA 1
ATOM 711 C C . THR A 1 87 ? 11.427 7.778 -14.737 1.00 97.88 87 THR A C 1
ATOM 713 O O . THR A 1 87 ? 10.821 8.274 -13.787 1.00 97.88 87 THR A O 1
ATOM 716 N N . VAL A 1 88 ? 11.090 6.596 -15.266 1.00 97.88 88 VAL A N 1
ATOM 717 C CA . VAL A 1 88 ? 9.960 5.791 -14.773 1.00 97.88 88 VAL A CA 1
ATOM 718 C C . VAL A 1 88 ? 10.156 5.409 -13.311 1.00 97.88 88 VAL A C 1
ATOM 720 O O . VAL A 1 88 ? 9.232 5.582 -12.518 1.00 97.88 88 VAL A O 1
ATOM 723 N N . ASN A 1 89 ? 11.352 4.956 -12.930 1.00 96.00 89 ASN A N 1
ATOM 724 C CA . ASN A 1 89 ? 11.646 4.593 -11.544 1.00 96.00 89 ASN A CA 1
ATOM 725 C C . ASN A 1 89 ? 11.558 5.794 -10.601 1.00 96.00 89 ASN A C 1
ATOM 727 O O . ASN A 1 89 ? 10.933 5.690 -9.547 1.00 96.00 89 ASN A O 1
ATOM 731 N N . THR A 1 90 ? 12.128 6.941 -10.978 1.00 97.94 90 THR A N 1
ATOM 732 C CA . THR A 1 90 ? 12.079 8.151 -10.147 1.00 97.94 90 THR A CA 1
ATOM 733 C C . THR A 1 90 ? 10.644 8.628 -9.941 1.00 97.94 90 THR A C 1
ATOM 735 O O . THR A 1 90 ? 10.240 8.890 -8.809 1.00 97.94 90 THR A O 1
ATOM 738 N N . ILE A 1 91 ? 9.842 8.694 -11.006 1.00 98.06 91 ILE A N 1
ATOM 739 C CA . ILE A 1 91 ? 8.435 9.104 -10.907 1.00 98.06 91 ILE A CA 1
ATOM 740 C C . ILE A 1 91 ? 7.635 8.087 -10.091 1.00 98.06 91 ILE A C 1
ATOM 742 O O . ILE A 1 91 ? 6.867 8.478 -9.215 1.00 98.06 91 ILE A O 1
ATOM 746 N N . SER A 1 92 ? 7.847 6.791 -10.322 1.00 97.44 92 SER A N 1
ATOM 747 C CA . SER A 1 92 ? 7.178 5.724 -9.571 1.00 97.44 92 SER A CA 1
ATOM 748 C C . SER A 1 92 ? 7.495 5.798 -8.080 1.00 97.44 92 SER A C 1
ATOM 750 O O . SER A 1 92 ? 6.591 5.644 -7.261 1.00 97.44 92 SER A O 1
ATOM 752 N N . LEU A 1 93 ? 8.744 6.097 -7.711 1.00 96.75 93 LEU A N 1
ATOM 753 C CA . LEU A 1 93 ? 9.146 6.296 -6.320 1.00 96.75 93 LEU A CA 1
ATOM 754 C C . LEU A 1 93 ? 8.454 7.518 -5.703 1.00 96.75 93 LEU A C 1
ATOM 756 O O . LEU A 1 93 ? 7.884 7.407 -4.619 1.00 96.75 93 LEU A O 1
ATOM 760 N N . ILE A 1 94 ? 8.452 8.660 -6.399 1.00 98.38 94 ILE A N 1
ATOM 761 C CA . ILE A 1 94 ? 7.785 9.886 -5.934 1.00 98.38 94 ILE A CA 1
ATOM 762 C C . ILE A 1 94 ? 6.287 9.637 -5.722 1.00 98.38 94 ILE A C 1
ATOM 764 O O . ILE A 1 94 ? 5.753 9.969 -4.664 1.00 98.38 94 ILE A O 1
ATOM 768 N N . LEU A 1 95 ? 5.615 9.011 -6.692 1.00 98.19 95 LEU A N 1
ATOM 769 C CA . LEU A 1 95 ? 4.192 8.680 -6.600 1.00 98.19 95 LEU A CA 1
ATOM 770 C C . LEU A 1 95 ? 3.913 7.680 -5.478 1.00 98.19 95 LEU A C 1
ATOM 772 O O . LEU A 1 95 ? 2.954 7.860 -4.732 1.00 98.19 95 LEU A O 1
ATOM 776 N N . SER A 1 96 ? 4.767 6.669 -5.310 1.00 97.69 96 SER A N 1
ATOM 777 C CA . SER A 1 96 ? 4.629 5.687 -4.231 1.00 97.69 96 SER A CA 1
ATOM 778 C C . SER A 1 96 ? 4.724 6.351 -2.859 1.00 97.69 96 SER A C 1
ATOM 780 O O . SER A 1 96 ? 3.877 6.112 -2.000 1.00 97.69 96 SER A O 1
ATOM 782 N N . LEU A 1 97 ? 5.704 7.238 -2.659 1.00 97.94 97 LEU A N 1
ATOM 783 C CA . LEU A 1 97 ? 5.846 8.003 -1.418 1.00 97.94 97 LEU A CA 1
ATOM 784 C C . LEU A 1 97 ? 4.657 8.945 -1.196 1.00 97.94 97 LEU A C 1
ATOM 786 O O . LEU A 1 97 ? 4.119 8.997 -0.092 1.00 97.94 97 LEU A O 1
ATOM 790 N N . ALA A 1 98 ? 4.208 9.649 -2.237 1.00 98.31 98 ALA A N 1
ATOM 791 C CA . ALA A 1 98 ? 3.060 10.546 -2.151 1.00 98.31 98 ALA A CA 1
ATOM 792 C C . ALA A 1 98 ? 1.775 9.797 -1.764 1.00 98.31 98 ALA A C 1
ATOM 794 O O . ALA A 1 98 ? 1.051 10.244 -0.874 1.00 98.31 98 ALA A O 1
ATOM 795 N N . VAL A 1 99 ? 1.516 8.636 -2.374 1.00 98.12 99 VAL A N 1
ATOM 796 C CA . VAL A 1 99 ? 0.355 7.791 -2.059 1.00 98.12 99 VAL A CA 1
ATOM 797 C C . VAL A 1 99 ? 0.451 7.217 -0.653 1.00 98.12 99 VAL A C 1
ATOM 799 O O . VAL A 1 99 ? -0.542 7.245 0.070 1.00 98.12 99 VAL A O 1
ATOM 802 N N . LEU A 1 100 ? 1.624 6.747 -0.224 1.00 97.00 100 LEU A N 1
ATOM 803 C CA . LEU A 1 100 ? 1.809 6.267 1.145 1.00 97.00 100 LEU A CA 1
ATOM 804 C C . LEU A 1 100 ? 1.574 7.381 2.168 1.00 97.00 100 LEU A C 1
ATOM 806 O O . LEU A 1 100 ? 0.897 7.149 3.167 1.00 97.00 100 LEU A O 1
ATOM 810 N N . LEU A 1 101 ? 2.077 8.593 1.931 1.00 97.75 101 LEU A N 1
ATOM 811 C CA . LEU A 1 101 ? 1.881 9.732 2.831 1.00 97.75 101 LEU A CA 1
ATOM 812 C C . LEU A 1 101 ? 0.415 10.179 2.867 1.00 97.75 101 LEU A C 1
ATOM 814 O O . LEU A 1 101 ? -0.188 10.240 3.940 1.00 97.75 101 LEU A O 1
ATOM 818 N N . ALA A 1 102 ? -0.184 10.442 1.703 1.00 98.12 102 ALA A N 1
ATOM 819 C CA . ALA A 1 102 ? -1.581 10.859 1.601 1.00 98.12 102 ALA A CA 1
ATOM 820 C C . ALA A 1 102 ? -2.531 9.780 2.143 1.00 98.12 102 ALA A C 1
ATOM 822 O O . ALA A 1 102 ? -3.446 10.081 2.913 1.00 98.12 102 ALA A O 1
ATOM 823 N N . GLY A 1 103 ? -2.264 8.518 1.805 1.00 97.75 103 GLY A N 1
ATOM 824 C CA . GLY A 1 103 ? -2.968 7.347 2.311 1.00 97.75 103 GLY A CA 1
ATOM 825 C C . GLY A 1 103 ? -2.867 7.228 3.827 1.00 97.75 103 GLY A C 1
ATOM 826 O O . GLY A 1 103 ? -3.891 7.068 4.483 1.00 97.75 103 GLY A O 1
ATOM 827 N N . SER A 1 104 ? -1.671 7.401 4.403 1.00 97.00 104 SER A N 1
ATOM 828 C CA . SER A 1 104 ? -1.471 7.400 5.862 1.00 97.00 104 SER A CA 1
ATOM 829 C C . SER A 1 104 ? -2.327 8.463 6.546 1.00 97.00 104 SER A C 1
ATOM 831 O O . SER A 1 104 ? -3.026 8.162 7.510 1.00 97.00 104 SER A O 1
ATOM 833 N N . ILE A 1 105 ? -2.312 9.700 6.037 1.00 96.88 105 ILE A N 1
ATOM 834 C CA . ILE A 1 105 ? -3.089 10.814 6.601 1.00 96.88 105 ILE A CA 1
ATOM 835 C C . ILE A 1 105 ? -4.591 10.524 6.509 1.00 96.88 105 ILE A C 1
ATOM 837 O O . ILE A 1 105 ? -5.327 10.738 7.476 1.00 96.88 105 ILE A O 1
ATOM 841 N N . LEU A 1 106 ? -5.053 10.032 5.357 1.00 97.19 106 LEU A N 1
ATOM 842 C CA . LEU A 1 106 ? -6.452 9.677 5.136 1.00 97.19 106 LEU A CA 1
ATOM 843 C C . LEU A 1 106 ? -6.901 8.570 6.096 1.00 97.19 106 LEU A C 1
ATOM 845 O O . LEU A 1 106 ? -7.901 8.729 6.796 1.00 97.19 106 LEU A O 1
ATOM 849 N N . LEU A 1 107 ? -6.154 7.469 6.150 1.00 96.44 107 LEU A N 1
ATOM 850 C CA . LEU A 1 107 ? -6.462 6.303 6.974 1.00 96.44 107 LEU A CA 1
ATOM 851 C C . LEU A 1 107 ? -6.395 6.637 8.463 1.00 96.44 107 LEU A C 1
ATOM 853 O O . LEU A 1 107 ? -7.276 6.227 9.212 1.00 96.44 107 LEU A O 1
ATOM 857 N N . TYR A 1 108 ? -5.429 7.456 8.883 1.00 95.00 108 TYR A N 1
ATOM 858 C CA . TYR A 1 108 ? -5.364 7.969 10.248 1.00 95.00 108 TYR A CA 1
ATOM 859 C C . TYR A 1 108 ? -6.653 8.709 10.624 1.00 95.00 108 TYR A C 1
ATOM 861 O O . TYR A 1 108 ? -7.325 8.341 11.589 1.00 95.00 108 TYR A O 1
ATOM 869 N N . LYS A 1 109 ? -7.054 9.703 9.818 1.00 94.50 109 LYS A N 1
ATOM 870 C CA . LYS A 1 109 ? -8.267 10.500 10.065 1.00 94.50 109 LYS A CA 1
ATOM 871 C C . LYS A 1 109 ? -9.535 9.644 10.051 1.00 94.50 109 LYS A C 1
ATOM 873 O O . LYS A 1 109 ? -10.398 9.813 10.913 1.00 94.50 109 LYS A O 1
ATOM 878 N N . LEU A 1 110 ? -9.656 8.718 9.098 1.00 93.75 110 LEU A N 1
ATOM 879 C CA . LEU A 1 110 ? -10.812 7.824 8.987 1.00 93.75 110 LEU A CA 1
ATOM 880 C C . LEU A 1 110 ? -10.916 6.878 10.181 1.00 93.75 110 LEU A C 1
ATOM 882 O O . LEU A 1 110 ? -11.986 6.769 10.782 1.00 93.75 110 LEU A O 1
ATOM 886 N N . THR A 1 111 ? -9.815 6.233 10.558 1.00 92.31 111 THR A N 1
ATOM 887 C CA . THR A 1 111 ? -9.783 5.330 11.709 1.00 92.31 111 THR A CA 1
ATOM 888 C C . THR A 1 111 ? -10.061 6.091 13.006 1.00 92.31 111 THR A C 1
ATOM 890 O O . THR A 1 111 ? -10.818 5.592 13.836 1.00 92.31 111 THR A O 1
ATOM 893 N N . GLN A 1 112 ? -9.547 7.319 13.157 1.00 90.75 112 GLN A N 1
ATOM 894 C CA . GLN A 1 112 ? -9.731 8.125 14.373 1.00 90.75 112 GLN A CA 1
ATOM 895 C C . GLN A 1 112 ? -11.197 8.509 14.541 1.00 90.75 112 GLN A C 1
ATOM 897 O O . GLN A 1 112 ? -11.793 8.304 15.596 1.00 90.75 112 GLN A O 1
ATOM 902 N N . LYS A 1 113 ? -11.805 8.996 13.454 1.00 89.38 113 LYS A N 1
ATOM 903 C CA . LYS A 1 113 ? -13.229 9.333 13.407 1.00 89.38 113 LYS A CA 1
ATOM 904 C C . LYS A 1 113 ? -14.119 8.123 13.697 1.00 89.38 113 LYS A C 1
ATOM 906 O O . LYS A 1 113 ? -15.213 8.285 14.228 1.00 89.38 113 LYS A O 1
ATOM 911 N N . THR A 1 114 ? -13.681 6.926 13.312 1.00 87.19 114 THR A N 1
ATOM 912 C CA . THR A 1 114 ? -14.527 5.731 13.335 1.00 87.19 114 THR A CA 1
ATOM 913 C C . THR A 1 114 ? -14.421 4.921 14.627 1.00 87.19 114 THR A C 1
ATOM 915 O O . THR A 1 114 ? -15.433 4.443 15.135 1.00 87.19 114 THR A O 1
ATOM 918 N N . TRP A 1 115 ? -13.212 4.730 15.154 1.00 85.88 115 TRP A N 1
ATOM 919 C CA . TRP A 1 115 ? -12.933 3.763 16.222 1.00 85.88 115 TRP A CA 1
ATOM 920 C C . TRP A 1 115 ? -11.953 4.294 17.269 1.00 85.88 115 TRP A C 1
ATOM 922 O O . TRP A 1 115 ? -11.137 3.523 17.783 1.00 85.88 115 TRP A O 1
ATOM 932 N N . SER A 1 116 ? -12.026 5.584 17.610 1.00 79.12 116 SER A N 1
ATOM 933 C CA . SER A 1 116 ? -11.235 6.122 18.726 1.00 79.12 116 SER A CA 1
ATOM 934 C C . SER A 1 116 ? -11.420 5.255 19.981 1.00 79.12 116 SER A C 1
ATOM 936 O O . SER A 1 116 ? -12.539 4.891 20.352 1.00 79.12 116 SER A O 1
ATOM 938 N N . GLY A 1 117 ? -10.305 4.809 20.560 1.00 75.06 117 GLY A N 1
ATOM 939 C CA . GLY A 1 117 ? -10.244 3.910 21.713 1.00 75.06 117 GLY A CA 1
ATOM 940 C C . GLY A 1 117 ? -10.609 2.439 21.467 1.00 75.06 117 GLY A C 1
ATOM 941 O O . GLY A 1 117 ? -10.426 1.612 22.364 1.00 75.06 117 GLY A O 1
ATOM 942 N N . ARG A 1 118 ? -11.115 2.045 20.287 1.00 84.25 118 ARG A N 1
ATOM 943 C CA . ARG A 1 118 ? -11.592 0.667 20.046 1.00 84.25 118 ARG A CA 1
ATOM 944 C C . ARG A 1 118 ? -10.513 -0.214 19.417 1.00 84.25 118 ARG A C 1
ATOM 946 O O . ARG A 1 118 ? -9.896 0.134 18.415 1.00 84.25 118 ARG A O 1
ATOM 953 N N . LYS A 1 119 ? -10.356 -1.434 19.943 1.00 89.31 119 LYS A N 1
ATOM 954 C CA . LYS A 1 119 ? -9.380 -2.429 19.450 1.00 89.31 119 LYS A CA 1
ATOM 955 C C . LYS A 1 119 ? -9.743 -3.047 18.093 1.00 89.31 119 LYS A C 1
ATOM 957 O O . LYS A 1 119 ? -8.907 -3.706 17.487 1.00 89.31 119 LYS A O 1
ATOM 962 N N . ILE A 1 120 ? -10.965 -2.838 17.598 1.00 90.56 120 ILE A N 1
ATOM 963 C CA . ILE A 1 120 ? -11.414 -3.413 16.320 1.00 90.56 120 ILE A CA 1
ATOM 964 C C . ILE A 1 120 ? -10.560 -2.947 15.130 1.00 90.56 120 ILE A C 1
ATOM 966 O O . ILE A 1 120 ? -10.357 -3.718 14.198 1.00 90.56 120 ILE A O 1
ATOM 970 N N . LYS A 1 121 ? -9.978 -1.741 15.200 1.00 92.06 121 LYS A N 1
ATOM 971 C CA . LYS A 1 121 ? -9.099 -1.182 14.161 1.00 92.06 121 LYS A CA 1
ATOM 972 C C . LYS A 1 121 ? -7.906 -2.078 13.817 1.00 92.06 121 LYS A C 1
ATOM 974 O O . LYS A 1 121 ? -7.494 -2.104 12.670 1.00 92.06 121 LYS A O 1
ATOM 979 N N . TYR A 1 122 ? -7.386 -2.872 14.757 1.00 94.69 122 TYR A N 1
ATOM 980 C CA . TYR A 1 122 ? -6.233 -3.742 14.489 1.00 94.69 122 TYR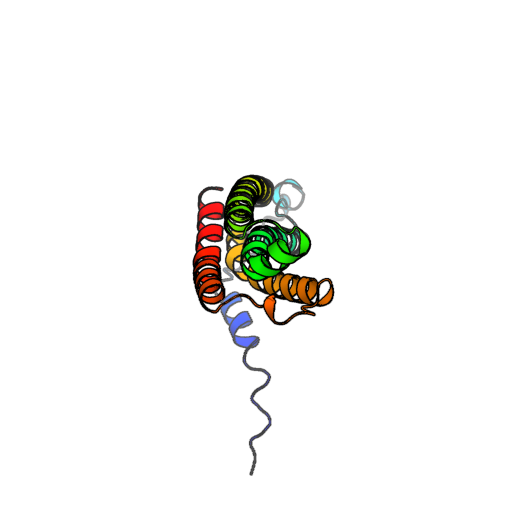 A CA 1
ATOM 981 C C . TYR A 1 122 ? -6.549 -4.894 13.525 1.00 94.69 122 TYR A C 1
ATOM 983 O O . TYR A 1 122 ? -5.640 -5.403 12.875 1.00 94.69 122 TYR A O 1
ATOM 991 N N . TRP A 1 123 ? -7.825 -5.261 13.358 1.00 95.94 123 TRP A N 1
ATOM 992 C CA . TRP A 1 123 ? -8.230 -6.259 12.364 1.00 95.94 123 TRP A CA 1
ATOM 993 C C . TRP A 1 123 ? -7.972 -5.810 10.924 1.00 95.94 123 TRP A C 1
ATOM 995 O O . TRP A 1 123 ? -7.827 -6.664 10.047 1.00 95.94 123 TRP A O 1
ATOM 1005 N N . THR A 1 124 ? -7.829 -4.502 10.667 1.00 96.25 124 THR A N 1
ATOM 1006 C CA . THR A 1 124 ? -7.477 -4.014 9.327 1.00 96.25 124 THR A CA 1
ATOM 1007 C C . THR A 1 124 ? -6.121 -4.541 8.864 1.00 96.25 124 THR A C 1
ATOM 1009 O O . THR A 1 124 ? -5.944 -4.712 7.664 1.00 96.25 124 THR A O 1
ATOM 1012 N N . ALA A 1 125 ? -5.205 -4.885 9.784 1.00 97.00 125 ALA A N 1
ATOM 1013 C CA . ALA A 1 125 ? -3.889 -5.456 9.476 1.00 97.00 125 ALA A CA 1
ATOM 1014 C C . ALA A 1 125 ? -3.942 -6.890 8.919 1.00 97.00 125 ALA A C 1
ATOM 1016 O O . ALA A 1 125 ? -2.967 -7.349 8.329 1.00 97.00 125 ALA A O 1
ATOM 1017 N N . LEU A 1 126 ? -5.081 -7.577 9.058 1.00 97.06 126 LEU A N 1
ATOM 1018 C CA . LEU A 1 126 ? -5.321 -8.891 8.458 1.00 97.06 126 LEU A CA 1
ATOM 1019 C C . LEU A 1 126 ? -6.260 -8.799 7.248 1.00 97.06 126 LEU A C 1
ATOM 1021 O O . LEU A 1 126 ? -6.021 -9.428 6.221 1.00 97.06 126 LEU A O 1
ATOM 1025 N N . ILE A 1 127 ? -7.325 -8.000 7.362 1.00 97.69 127 ILE A N 1
ATOM 1026 C CA . ILE A 1 127 ? -8.417 -7.958 6.379 1.00 97.69 127 ILE A CA 1
ATOM 1027 C C . ILE A 1 127 ? -8.010 -7.244 5.078 1.00 97.69 127 ILE A C 1
ATOM 1029 O O . ILE A 1 127 ? -8.578 -7.532 4.027 1.00 97.69 127 ILE A O 1
ATOM 1033 N N . TRP A 1 128 ? -7.010 -6.355 5.097 1.00 98.38 128 TRP A N 1
ATOM 1034 C CA . TRP A 1 128 ? -6.531 -5.695 3.873 1.00 98.38 128 TRP A CA 1
ATOM 1035 C C . TRP A 1 128 ? -6.027 -6.694 2.817 1.00 98.38 128 TRP A C 1
ATOM 1037 O O . TRP A 1 128 ? -6.176 -6.453 1.623 1.00 98.38 128 TRP A O 1
ATOM 1047 N N . PHE A 1 129 ? -5.443 -7.821 3.236 1.00 98.12 129 PHE A N 1
ATOM 1048 C CA . PHE A 1 129 ? -4.754 -8.732 2.324 1.00 98.12 129 PHE A CA 1
ATOM 1049 C C . PHE A 1 129 ? -5.704 -9.432 1.333 1.00 98.12 129 PHE A C 1
ATOM 1051 O O . PHE A 1 129 ? -5.425 -9.404 0.134 1.00 98.12 129 PHE A O 1
ATOM 1058 N N . PRO A 1 130 ? -6.868 -9.970 1.756 1.00 98.06 130 PRO A N 1
ATOM 1059 C CA . PRO A 1 130 ? -7.907 -10.407 0.826 1.00 98.06 130 PRO A CA 1
ATOM 1060 C C . PRO A 1 130 ? -8.303 -9.346 -0.209 1.00 98.06 130 PRO A C 1
ATOM 1062 O O . PRO A 1 130 ? -8.418 -9.663 -1.390 1.00 98.06 130 PRO A O 1
ATOM 1065 N N . TYR A 1 131 ? -8.461 -8.082 0.201 1.00 98.38 131 TYR A N 1
ATOM 1066 C CA . TYR A 1 131 ? -8.775 -6.994 -0.730 1.00 98.38 131 TYR A CA 1
ATOM 1067 C C . TYR A 1 131 ? -7.636 -6.719 -1.708 1.00 98.38 131 TYR A C 1
ATOM 1069 O O . TYR A 1 131 ? -7.889 -6.498 -2.888 1.00 98.38 131 TYR A O 1
ATOM 1077 N N . PHE A 1 132 ? -6.386 -6.786 -1.251 1.00 98.38 132 PHE A N 1
ATOM 1078 C CA . PHE A 1 132 ? -5.225 -6.645 -2.124 1.00 98.38 132 PHE A CA 1
ATOM 1079 C C . PHE A 1 132 ? -5.184 -7.747 -3.193 1.00 98.38 132 PHE A C 1
ATOM 1081 O O . PHE A 1 132 ? -4.988 -7.453 -4.371 1.00 98.38 132 PHE A O 1
ATOM 1088 N N . ILE A 1 133 ? -5.454 -9.003 -2.823 1.00 98.12 133 ILE A N 1
ATOM 1089 C CA . ILE A 1 133 ? -5.574 -10.101 -3.796 1.00 98.12 133 ILE A CA 1
ATOM 1090 C C . ILE A 1 133 ? -6.699 -9.805 -4.793 1.00 98.12 133 ILE A C 1
ATOM 1092 O O . ILE A 1 133 ? -6.490 -9.888 -5.999 1.00 98.12 133 ILE A O 1
ATOM 1096 N N . LEU A 1 134 ? -7.884 -9.419 -4.316 1.00 98.38 134 LEU A N 1
ATOM 1097 C CA . LEU A 1 134 ? -9.013 -9.103 -5.195 1.00 98.38 134 LEU A CA 1
ATOM 1098 C C . LEU A 1 134 ? -8.674 -7.982 -6.187 1.00 98.38 134 LEU A C 1
ATOM 1100 O O . LEU A 1 134 ? -8.982 -8.098 -7.372 1.00 98.38 134 LEU A O 1
ATOM 1104 N N . PHE A 1 135 ? -8.007 -6.924 -5.729 1.00 98.19 135 PHE A N 1
ATOM 1105 C CA . PHE A 1 135 ? -7.641 -5.806 -6.589 1.00 98.19 135 PHE A CA 1
ATOM 1106 C C . PHE A 1 135 ? -6.523 -6.123 -7.573 1.00 98.19 135 PHE A C 1
ATOM 1108 O O . PHE A 1 135 ? -6.611 -5.684 -8.714 1.00 98.19 135 PHE A O 1
ATOM 1115 N N . THR A 1 136 ? -5.523 -6.912 -7.186 1.00 96.62 136 THR A N 1
ATOM 1116 C CA . THR A 1 136 ? -4.481 -7.360 -8.127 1.00 96.62 136 THR A CA 1
ATOM 1117 C C . THR A 1 136 ? -5.067 -8.254 -9.221 1.00 96.62 136 THR A C 1
ATOM 1119 O O . THR A 1 136 ? -4.733 -8.090 -10.392 1.00 96.62 136 THR A O 1
ATOM 1122 N N . GLN A 1 137 ? -6.009 -9.145 -8.885 1.00 97.31 137 GLN A N 1
ATOM 1123 C CA . GLN A 1 137 ? -6.731 -9.936 -9.890 1.00 97.31 137 GLN A CA 1
ATOM 1124 C C . GLN A 1 137 ? -7.586 -9.051 -10.802 1.00 97.31 137 GLN A C 1
ATOM 1126 O O . GLN A 1 137 ? -7.541 -9.199 -12.021 1.00 97.31 137 GLN A O 1
ATOM 1131 N N . LEU A 1 138 ? -8.330 -8.099 -10.232 1.00 97.69 138 LEU A N 1
ATOM 1132 C CA . LEU A 1 138 ? -9.112 -7.140 -11.013 1.00 97.69 138 LEU A CA 1
ATOM 1133 C C . LEU A 1 138 ? -8.217 -6.327 -11.959 1.00 97.69 138 LEU A C 1
ATOM 1135 O O . LEU A 1 138 ? -8.558 -6.155 -13.125 1.00 97.69 138 LEU A O 1
ATOM 1139 N N . PHE A 1 139 ? -7.059 -5.868 -11.487 1.00 96.00 139 PHE A N 1
ATOM 1140 C CA . PHE A 1 139 ? -6.102 -5.131 -12.303 1.00 96.00 139 PHE A CA 1
ATOM 1141 C C . PHE A 1 139 ? -5.552 -5.993 -13.445 1.00 96.00 139 PHE A C 1
ATOM 1143 O O . PHE A 1 139 ? -5.531 -5.543 -14.587 1.00 96.00 139 PHE A O 1
ATOM 1150 N N . ALA A 1 140 ? -5.192 -7.250 -13.174 1.00 94.38 140 ALA A N 1
ATOM 1151 C CA . ALA A 1 140 ? -4.734 -8.189 -14.197 1.00 94.38 140 ALA A CA 1
ATOM 1152 C C . ALA A 1 140 ? -5.806 -8.487 -15.263 1.00 94.38 140 ALA A C 1
ATOM 1154 O O . ALA A 1 140 ? -5.467 -8.685 -16.430 1.00 94.38 140 ALA A O 1
ATOM 1155 N N . LEU A 1 141 ? -7.088 -8.489 -14.879 1.00 96.75 141 LEU A N 1
ATOM 1156 C CA . LEU A 1 141 ? -8.215 -8.644 -15.804 1.00 96.75 141 LEU A CA 1
ATOM 1157 C C . LEU A 1 141 ? -8.438 -7.396 -16.666 1.00 96.75 141 LEU A C 1
ATOM 1159 O O . LEU A 1 141 ? -8.688 -7.519 -17.863 1.00 96.75 141 LEU A O 1
ATOM 1163 N N . LEU A 1 142 ? -8.351 -6.203 -16.073 1.00 96.00 142 LEU A N 1
ATOM 1164 C CA . LEU A 1 142 ? -8.558 -4.935 -16.780 1.00 96.00 142 LEU A CA 1
ATOM 1165 C C . LEU A 1 142 ? -7.364 -4.553 -17.669 1.00 96.00 142 LEU A C 1
ATOM 1167 O O . LEU A 1 142 ? -7.548 -3.948 -18.723 1.00 96.00 142 LEU A O 1
ATOM 1171 N N . PHE A 1 143 ? -6.148 -4.919 -17.259 1.00 93.75 143 PHE A N 1
ATOM 1172 C CA . PHE A 1 143 ? -4.892 -4.550 -17.913 1.00 93.75 143 PHE A CA 1
ATOM 1173 C C . PHE A 1 143 ? -4.003 -5.785 -18.156 1.00 93.75 143 PHE A C 1
ATOM 1175 O O . PHE A 1 143 ? -2.911 -5.900 -17.578 1.00 93.75 143 PHE A O 1
ATOM 1182 N N . PRO A 1 144 ? -4.434 -6.721 -19.021 1.00 92.94 144 PRO A N 1
ATOM 1183 C CA . PRO A 1 144 ? -3.717 -7.969 -19.255 1.00 92.94 144 PRO A CA 1
ATOM 1184 C C . PRO A 1 144 ? -2.319 -7.739 -19.844 1.00 92.94 144 PRO A C 1
ATOM 1186 O O . PRO A 1 144 ? -2.082 -6.822 -20.634 1.00 92.94 144 PRO A O 1
ATOM 1189 N N . ILE A 1 145 ? -1.374 -8.610 -19.476 1.00 92.00 145 ILE A N 1
ATOM 1190 C CA . ILE A 1 145 ? -0.012 -8.594 -20.023 1.00 92.00 145 ILE A CA 1
ATOM 1191 C C . ILE A 1 145 ? -0.013 -9.228 -21.416 1.00 92.00 145 ILE A C 1
ATOM 1193 O O . ILE A 1 145 ? -0.098 -10.446 -21.542 1.00 92.00 145 ILE A O 1
ATOM 1197 N N . THR A 1 146 ? 0.115 -8.414 -22.464 1.00 93.19 146 THR A N 1
ATOM 1198 C CA . THR A 1 146 ? 0.164 -8.891 -23.861 1.00 93.19 146 THR A CA 1
ATOM 1199 C C . THR A 1 146 ? 1.585 -9.092 -24.386 1.00 93.19 146 THR A C 1
ATOM 1201 O O . THR A 1 146 ? 1.801 -9.883 -25.301 1.00 93.19 146 THR A O 1
ATOM 1204 N N . ASN A 1 147 ? 2.573 -8.414 -23.802 1.00 92.56 147 ASN A N 1
ATOM 1205 C CA . ASN A 1 147 ? 3.974 -8.506 -24.201 1.00 92.56 147 ASN A CA 1
ATOM 1206 C C . ASN A 1 147 ? 4.811 -9.086 -23.058 1.00 92.56 147 ASN A C 1
ATOM 1208 O O . ASN A 1 147 ? 4.807 -8.559 -21.947 1.00 92.56 147 ASN A O 1
ATOM 1212 N N . ARG A 1 148 ? 5.578 -10.144 -23.345 1.00 90.19 148 ARG A N 1
ATOM 1213 C CA . ARG A 1 148 ? 6.445 -10.804 -22.355 1.00 90.19 148 ARG A CA 1
ATOM 1214 C C . ARG A 1 148 ? 7.532 -9.885 -21.794 1.00 90.19 148 ARG A C 1
ATOM 1216 O O . ARG A 1 148 ? 7.929 -10.074 -20.652 1.00 90.19 148 ARG A O 1
ATOM 1223 N N . GLY A 1 149 ? 7.966 -8.879 -22.554 1.00 90.81 149 GLY A N 1
ATOM 1224 C CA . GLY A 1 149 ? 8.931 -7.876 -22.096 1.00 90.81 149 GLY A CA 1
ATOM 1225 C C . GLY A 1 149 ? 8.417 -6.956 -20.982 1.00 90.81 149 GLY A C 1
ATOM 1226 O O . GLY A 1 149 ? 9.216 -6.245 -20.389 1.00 90.81 149 GLY A O 1
ATOM 1227 N N . ASP A 1 150 ? 7.115 -6.979 -20.670 1.00 93.38 150 ASP A N 1
ATOM 1228 C CA . ASP A 1 150 ? 6.549 -6.227 -19.538 1.00 93.38 150 ASP A CA 1
ATOM 1229 C C . ASP A 1 150 ? 6.672 -6.948 -18.202 1.00 93.38 150 ASP A C 1
ATOM 1231 O O . ASP A 1 150 ? 6.356 -6.361 -17.168 1.00 93.38 150 ASP A O 1
ATOM 1235 N N . MET A 1 151 ? 7.037 -8.231 -18.213 1.00 92.75 151 MET A N 1
ATOM 1236 C CA . MET A 1 151 ? 7.082 -9.018 -16.990 1.00 92.75 151 MET A CA 1
ATOM 1237 C C . MET A 1 151 ? 8.154 -8.466 -16.058 1.00 92.75 151 MET A C 1
A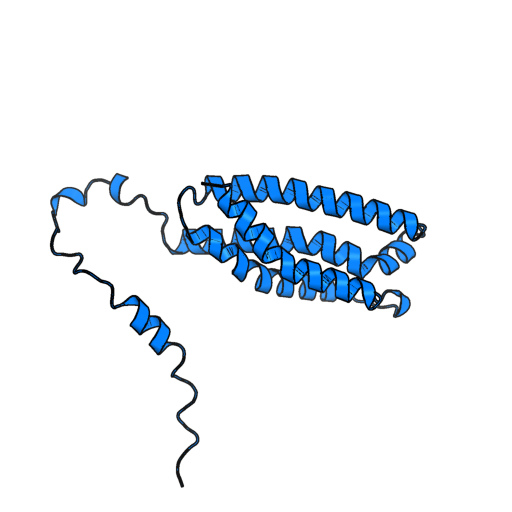TOM 1239 O O . MET A 1 151 ? 9.322 -8.327 -16.424 1.00 92.75 151 MET A O 1
ATOM 1243 N N . ALA A 1 152 ? 7.740 -8.167 -14.832 1.00 91.69 152 ALA A N 1
ATOM 1244 C CA . ALA A 1 152 ? 8.631 -7.694 -13.795 1.00 91.69 152 ALA A CA 1
ATOM 1245 C C . ALA A 1 152 ? 9.727 -8.741 -13.516 1.00 91.69 152 ALA A C 1
ATOM 1247 O O . ALA A 1 152 ? 9.457 -9.940 -13.413 1.00 91.69 152 ALA A O 1
ATOM 1248 N N . GLY A 1 153 ? 10.979 -8.294 -13.396 1.00 91.69 153 GLY A N 1
ATOM 1249 C CA . GLY A 1 153 ? 12.100 -9.190 -13.114 1.00 91.69 153 GLY A CA 1
ATOM 1250 C C . GLY A 1 153 ? 12.050 -9.753 -11.683 1.00 91.69 153 GLY A C 1
ATOM 1251 O O . GLY A 1 153 ? 11.435 -9.134 -10.808 1.00 91.69 153 GLY A O 1
ATOM 1252 N N . PRO A 1 154 ? 12.754 -10.861 -11.381 1.00 90.62 154 PRO A N 1
ATOM 1253 C CA . PRO A 1 154 ? 12.719 -11.505 -10.060 1.00 90.62 154 PRO A CA 1
ATOM 1254 C C . PRO A 1 154 ? 13.016 -10.565 -8.879 1.00 90.62 154 PRO A C 1
ATOM 1256 O O . PRO A 1 154 ? 12.407 -10.692 -7.818 1.00 90.62 154 PRO A O 1
ATOM 1259 N N . GLY A 1 155 ? 13.897 -9.576 -9.071 1.00 93.81 155 GLY A N 1
ATOM 1260 C CA . GLY A 1 155 ? 14.218 -8.577 -8.046 1.00 93.81 155 GLY A CA 1
ATOM 1261 C C . GLY A 1 155 ? 13.011 -7.741 -7.605 1.00 93.81 155 GLY A C 1
ATOM 1262 O O . GLY A 1 155 ? 12.841 -7.500 -6.415 1.00 93.81 155 GLY A O 1
ATOM 1263 N N . SER A 1 156 ? 12.126 -7.364 -8.532 1.00 93.31 156 SER A N 1
ATOM 1264 C CA . SER A 1 156 ? 10.896 -6.627 -8.200 1.00 93.31 156 SER A CA 1
ATOM 1265 C C . SER A 1 156 ? 9.920 -7.474 -7.377 1.00 93.31 156 SER A C 1
ATOM 1267 O O . SER A 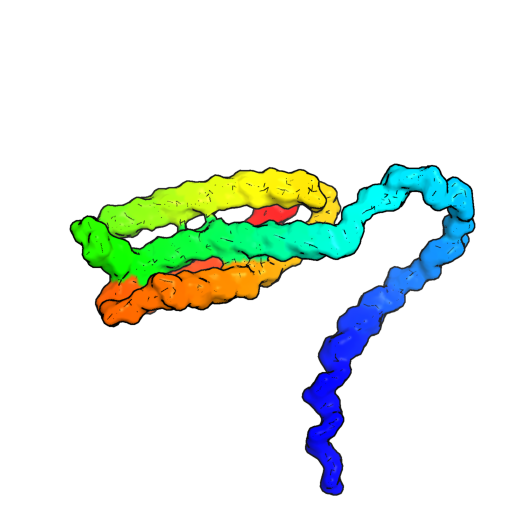1 156 ? 9.329 -6.977 -6.422 1.00 93.31 156 SER A O 1
ATOM 1269 N N . GLY A 1 157 ? 9.831 -8.776 -7.671 1.00 93.50 157 GLY A N 1
ATOM 1270 C CA . GLY A 1 157 ? 9.054 -9.726 -6.878 1.00 93.50 157 GLY A CA 1
ATOM 1271 C C . GLY A 1 157 ? 9.583 -9.855 -5.449 1.00 93.50 157 GLY A C 1
ATOM 1272 O O . GLY A 1 157 ? 8.800 -9.824 -4.504 1.00 93.50 157 GLY A O 1
ATOM 1273 N N . LEU A 1 158 ? 10.907 -9.920 -5.267 1.00 96.56 158 LEU A N 1
ATOM 1274 C CA . LEU A 1 158 ? 11.528 -9.944 -3.936 1.00 96.56 158 LEU A CA 1
ATOM 1275 C C . LEU A 1 158 ? 11.264 -8.657 -3.146 1.00 96.56 158 LEU A C 1
ATOM 1277 O O . LEU A 1 158 ? 10.935 -8.724 -1.961 1.00 96.56 158 LEU A O 1
ATOM 1281 N N . ILE A 1 159 ? 11.360 -7.494 -3.798 1.00 96.69 159 ILE A N 1
ATOM 1282 C CA . ILE A 1 159 ? 11.023 -6.207 -3.176 1.00 96.69 159 ILE A CA 1
ATOM 1283 C C . ILE A 1 159 ? 9.555 -6.213 -2.738 1.00 96.69 159 ILE A C 1
ATOM 1285 O O . ILE A 1 159 ? 9.266 -5.898 -1.584 1.00 96.69 159 ILE A O 1
ATOM 1289 N N . LEU A 1 160 ? 8.636 -6.633 -3.612 1.00 97.00 160 LEU A N 1
ATOM 1290 C CA . LEU A 1 160 ? 7.214 -6.708 -3.286 1.00 97.00 160 LEU A CA 1
ATOM 1291 C C . LEU A 1 160 ? 6.936 -7.653 -2.112 1.00 97.00 160 LEU A C 1
ATOM 1293 O O . LEU A 1 160 ? 6.143 -7.311 -1.241 1.00 97.00 160 LEU A O 1
ATOM 1297 N N . LEU A 1 161 ? 7.596 -8.812 -2.047 1.00 97.00 161 LEU A N 1
ATOM 1298 C CA . LEU A 1 161 ? 7.468 -9.736 -0.915 1.00 97.00 161 LEU A CA 1
ATOM 1299 C C . LEU A 1 161 ? 7.927 -9.096 0.400 1.00 97.00 161 LEU A C 1
ATOM 1301 O O . LEU A 1 161 ? 7.239 -9.222 1.412 1.00 97.00 161 LEU A O 1
ATOM 1305 N N . GLY A 1 162 ? 9.047 -8.368 0.382 1.00 97.62 162 GLY A N 1
ATOM 1306 C CA . GLY A 1 162 ? 9.507 -7.604 1.544 1.00 97.62 162 GLY A CA 1
ATOM 1307 C C . GLY A 1 162 ? 8.483 -6.554 1.982 1.00 97.62 162 GLY A C 1
ATOM 1308 O O . GLY A 1 162 ? 8.176 -6.432 3.167 1.00 97.62 162 GLY A O 1
ATOM 1309 N N . TRP A 1 163 ? 7.889 -5.847 1.021 1.00 96.44 163 TRP A N 1
ATOM 1310 C CA . TRP A 1 163 ? 6.839 -4.863 1.273 1.00 96.44 163 TRP A CA 1
ATOM 1311 C C . TRP A 1 163 ? 5.555 -5.500 1.815 1.00 96.44 163 TRP A C 1
ATOM 1313 O O . TRP A 1 163 ? 4.999 -4.993 2.783 1.00 96.44 163 TRP A O 1
ATOM 1323 N N . LEU A 1 164 ? 5.118 -6.634 1.262 1.00 97.38 164 LEU A N 1
ATOM 1324 C CA . LEU A 1 164 ? 3.966 -7.404 1.746 1.00 97.38 164 LEU A CA 1
ATOM 1325 C C . LEU A 1 164 ? 4.160 -7.864 3.193 1.00 97.38 164 LEU A C 1
ATOM 1327 O O . LEU A 1 164 ? 3.225 -7.789 3.988 1.00 97.38 164 LEU A O 1
ATOM 1331 N N . ALA A 1 165 ? 5.371 -8.307 3.542 1.00 97.56 165 ALA A N 1
ATOM 1332 C CA . ALA A 1 165 ? 5.710 -8.701 4.903 1.00 97.56 165 ALA A CA 1
ATOM 1333 C C . ALA A 1 165 ? 5.731 -7.500 5.863 1.00 97.56 165 ALA A C 1
ATOM 1335 O O . ALA A 1 165 ? 5.257 -7.612 6.990 1.00 97.56 165 ALA A O 1
ATOM 1336 N N . ALA A 1 166 ? 6.237 -6.345 5.421 1.00 97.56 166 ALA A N 1
ATOM 1337 C CA . ALA A 1 166 ? 6.317 -5.129 6.232 1.00 97.56 166 ALA A CA 1
ATOM 1338 C C . ALA A 1 166 ? 4.960 -4.418 6.410 1.00 97.56 166 ALA A C 1
ATOM 1340 O O . ALA A 1 166 ? 4.706 -3.806 7.450 1.00 97.56 166 ALA A O 1
ATOM 1341 N N . TYR A 1 167 ? 4.071 -4.498 5.420 1.00 97.75 167 TYR A N 1
ATOM 1342 C CA . TYR A 1 167 ? 2.823 -3.739 5.393 1.00 97.75 167 TYR A CA 1
ATOM 1343 C C . TYR A 1 167 ? 1.876 -3.961 6.588 1.00 97.75 167 TYR A C 1
ATOM 1345 O O . TYR A 1 167 ? 1.405 -2.963 7.138 1.00 97.75 167 TYR A O 1
ATOM 1353 N N . PRO A 1 168 ? 1.611 -5.189 7.084 1.00 97.56 168 PRO A N 1
ATOM 1354 C CA . PRO A 1 168 ? 0.771 -5.361 8.270 1.00 97.56 168 PRO A CA 1
ATOM 1355 C C . PRO A 1 168 ? 1.354 -4.659 9.505 1.00 97.56 168 PRO A C 1
ATOM 1357 O O . PRO A 1 168 ? 0.595 -4.101 10.295 1.00 97.56 168 PRO A O 1
ATOM 1360 N N . PHE A 1 169 ? 2.683 -4.595 9.652 1.00 97.50 169 PHE A N 1
ATOM 1361 C CA . PHE A 1 169 ? 3.321 -3.845 10.740 1.00 97.50 169 PHE A CA 1
ATOM 1362 C C . PHE A 1 169 ? 3.121 -2.337 10.582 1.00 97.50 169 PHE A C 1
ATOM 1364 O O . PHE A 1 169 ? 2.821 -1.660 11.563 1.00 97.50 169 PHE A O 1
ATOM 1371 N N . TYR A 1 170 ? 3.206 -1.817 9.355 1.00 96.31 170 TYR A N 1
ATOM 1372 C CA . TYR A 1 170 ? 2.861 -0.425 9.061 1.00 96.31 170 TYR A CA 1
ATOM 1373 C C . TYR A 1 170 ? 1.407 -0.102 9.459 1.00 96.31 170 TYR A C 1
ATOM 1375 O O . TYR A 1 170 ? 1.166 0.907 10.123 1.00 96.31 170 TYR A O 1
ATOM 1383 N N . ILE A 1 171 ? 0.445 -0.979 9.140 1.00 96.94 171 ILE A N 1
ATOM 1384 C CA . ILE A 1 171 ? -0.964 -0.800 9.530 1.00 96.94 171 ILE A CA 1
ATOM 1385 C C . ILE A 1 171 ? -1.107 -0.761 11.056 1.00 96.94 171 ILE A C 1
ATOM 1387 O O . ILE A 1 171 ? -1.790 0.112 11.598 1.00 96.94 171 ILE A O 1
ATOM 1391 N N . LEU A 1 172 ? -0.459 -1.696 11.758 1.00 96.19 172 LEU A N 1
ATOM 1392 C CA . LEU A 1 172 ? -0.485 -1.756 13.220 1.00 96.19 172 LEU A CA 1
ATOM 1393 C C . LEU A 1 172 ? 0.105 -0.492 13.852 1.00 96.19 172 LEU A C 1
ATOM 1395 O O . LEU A 1 172 ? -0.504 0.051 14.772 1.00 96.19 172 LEU A O 1
ATOM 1399 N N . LEU A 1 173 ? 1.237 -0.002 13.340 1.00 95.19 173 LEU A N 1
ATOM 1400 C CA . LEU A 1 173 ? 1.862 1.239 13.800 1.00 95.19 173 LEU A CA 1
ATOM 1401 C C . LEU A 1 173 ? 0.934 2.439 13.590 1.00 95.19 173 LEU A C 1
ATOM 1403 O O . LEU A 1 173 ? 0.698 3.196 14.529 1.00 95.19 173 LEU A O 1
ATOM 1407 N N . LEU A 1 174 ? 0.340 2.584 12.402 1.00 94.12 174 LEU A N 1
ATOM 1408 C CA . LEU A 1 174 ? -0.579 3.689 12.112 1.00 94.12 174 LEU A CA 1
ATOM 1409 C C . LEU A 1 174 ? -1.794 3.689 13.057 1.00 94.12 174 LEU A C 1
ATOM 1411 O O . LEU A 1 174 ? -2.227 4.741 13.526 1.00 94.12 174 LEU A O 1
ATOM 1415 N N . ASN A 1 175 ? -2.313 2.501 13.375 1.00 93.06 175 ASN A N 1
ATOM 1416 C CA . ASN A 1 175 ? -3.426 2.319 14.304 1.00 93.06 175 ASN A CA 1
ATOM 1417 C C . ASN A 1 175 ? -3.034 2.474 15.781 1.00 93.06 175 ASN A C 1
ATOM 1419 O O . ASN A 1 175 ? -3.902 2.750 16.609 1.00 93.06 175 ASN A O 1
ATOM 1423 N N . LEU A 1 176 ? -1.759 2.283 16.127 1.00 91.12 176 LEU A N 1
ATOM 1424 C CA . LEU A 1 176 ? -1.232 2.502 17.473 1.00 91.12 176 LEU A CA 1
ATOM 1425 C C . LEU A 1 176 ? -1.144 3.997 17.803 1.00 91.12 176 LEU A C 1
ATOM 1427 O O . LEU A 1 176 ? -1.525 4.395 18.898 1.00 91.12 176 LEU A O 1
ATOM 1431 N N . PHE A 1 177 ? -0.709 4.826 16.848 1.00 85.19 177 PHE A N 1
ATOM 1432 C CA . PHE A 1 177 ? -0.642 6.291 17.002 1.00 85.19 177 PHE A CA 1
ATOM 1433 C C . PHE A 1 177 ? -2.004 6.991 16.966 1.00 85.19 177 PHE A C 1
ATOM 1435 O O . PHE A 1 177 ? -2.099 8.206 17.151 1.00 85.19 177 PHE A O 1
ATOM 1442 N N . ASN A 1 178 ? -3.059 6.236 16.694 1.00 80.69 178 ASN A N 1
ATOM 1443 C CA . ASN A 1 178 ? -4.422 6.715 16.653 1.00 80.69 178 ASN A CA 1
ATOM 1444 C C . ASN A 1 178 ? -5.159 6.227 17.906 1.00 80.69 178 ASN A C 1
ATOM 1446 O O . ASN A 1 178 ? -5.717 5.137 17.832 1.00 80.69 178 ASN A O 1
ATOM 1450 N N . PRO A 1 179 ? -5.114 6.930 19.052 1.00 62.28 179 PRO A N 1
ATOM 1451 C CA . PRO A 1 179 ? -5.705 6.458 20.306 1.00 62.28 179 PRO A CA 1
ATOM 1452 C C . PRO A 1 179 ? -7.213 6.166 20.210 1.00 62.28 179 PRO A C 1
ATOM 1454 O O . PRO A 1 179 ? -8.037 7.036 19.839 1.00 62.28 179 PRO A O 1
#

Radius of gyration: 23.03 Å; chains: 1; bounding box: 50×62×62 Å

Secondary structure (DSSP, 8-state):
---SSSTTSSHHHHHHHHHHTT---TTTT--GGGTT-TTTT-SPPHHHHHHHHHHHHHHHHHHHHHHHHHHHTHHHHHHHH---HHHHHHHHHHHHHHHHHHHHHHHHHHHHHHHTT-GGGGGHHHHHHHHHHHHHHHHHHHS----GGGSPPHHHHHHHHHHHHHHHHHHHHHHHS--

Organism: NCBI:txid2815577